Protein AF-A0A527ZFD7-F1 (afdb_monomer)

pLDDT: mean 88.33, std 13.17, range [47.62, 98.56]

Structure (mmCIF, N/CA/C/O backbone):
data_AF-A0A527ZFD7-F1
#
_entry.id   AF-A0A527ZFD7-F1
#
loop_
_atom_site.group_PDB
_atom_site.id
_atom_site.type_symbol
_atom_site.label_atom_id
_atom_site.label_alt_id
_atom_site.label_comp_id
_atom_site.label_asym_id
_atom_site.label_entity_id
_atom_site.label_seq_id
_atom_site.pdbx_PDB_ins_code
_atom_site.Cartn_x
_atom_site.Cartn_y
_atom_site.Cartn_z
_atom_site.occupancy
_atom_site.B_iso_or_equiv
_atom_site.auth_seq_id
_atom_site.auth_comp_id
_atom_site.auth_asym_id
_atom_site.auth_atom_id
_atom_site.pdbx_PDB_model_num
ATOM 1 N N . TRP A 1 1 ? -7.801 6.213 12.609 1.00 66.44 1 TRP A N 1
ATOM 2 C CA . TRP A 1 1 ? -6.655 6.688 11.814 1.00 66.44 1 TRP A CA 1
ATOM 3 C C . TRP A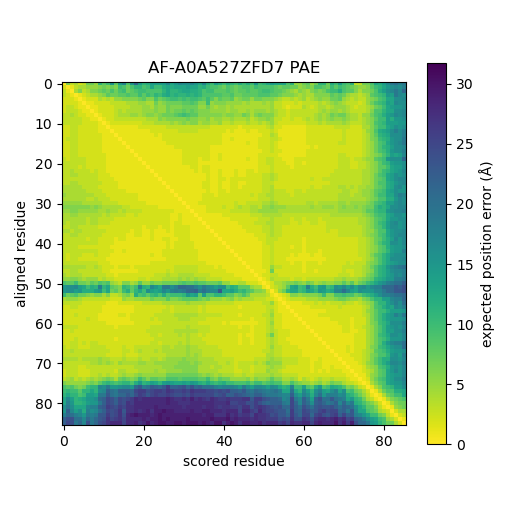 1 1 ? -5.369 6.532 12.605 1.00 66.44 1 TRP A C 1
ATOM 5 O O . TRP A 1 1 ? -5.431 6.500 13.827 1.00 66.44 1 TRP A O 1
ATOM 15 N N . THR A 1 2 ? -4.233 6.366 11.920 1.00 70.31 2 THR A N 1
ATOM 16 C CA . THR A 1 2 ? -2.937 6.021 12.532 1.00 70.31 2 THR A CA 1
ATOM 17 C C . THR A 1 2 ? -2.592 6.932 13.712 1.00 70.31 2 THR A C 1
ATOM 19 O O . THR A 1 2 ? -2.698 8.150 13.601 1.00 70.31 2 THR A O 1
ATOM 22 N N . LEU A 1 3 ? -2.179 6.319 14.825 1.00 75.25 3 LEU A N 1
ATOM 23 C CA . LEU A 1 3 ? -2.062 6.935 16.151 1.00 75.25 3 LEU A CA 1
ATOM 24 C C . LEU A 1 3 ? -3.409 7.423 16.714 1.00 75.25 3 LEU A C 1
ATOM 26 O O . LEU A 1 3 ? -4.135 6.609 17.273 1.00 75.25 3 LEU A O 1
ATOM 30 N N . GLU A 1 4 ? -3.748 8.708 16.593 1.00 81.31 4 GLU A N 1
ATOM 31 C CA . GLU A 1 4 ? -4.757 9.383 17.439 1.00 81.31 4 GLU A CA 1
ATOM 32 C C . GLU A 1 4 ? -6.238 9.045 17.163 1.00 81.31 4 GLU A C 1
ATOM 34 O O . GLU A 1 4 ? -7.127 9.705 17.691 1.00 81.31 4 GLU A O 1
ATOM 39 N N . GLY A 1 5 ? -6.549 8.010 16.381 1.00 84.81 5 GLY A N 1
ATOM 40 C CA . GLY A 1 5 ? -7.876 7.388 16.451 1.00 84.81 5 GLY A CA 1
ATOM 41 C C . GLY A 1 5 ? -8.878 7.828 15.408 1.00 84.81 5 GLY A C 1
ATOM 42 O O . GLY A 1 5 ? -9.345 6.991 14.634 1.00 84.81 5 GLY A O 1
ATOM 43 N N . ASP A 1 6 ? -9.173 9.121 15.339 1.00 88.44 6 ASP A N 1
ATOM 44 C CA . ASP A 1 6 ? -10.307 9.715 14.512 1.00 88.44 6 ASP A CA 1
ATOM 45 C C . ASP A 1 6 ? -10.073 10.911 11.758 1.00 88.44 6 ASP A C 1
ATOM 47 O O . ASP A 1 6 ? -9.121 11.571 11.254 1.00 88.44 6 ASP A O 1
ATOM 51 N N . ARG A 1 7 ? -10.928 10.799 10.669 1.00 86.06 7 ARG A N 1
ATOM 52 C CA . ARG A 1 7 ? -10.533 10.284 9.328 1.00 86.06 7 ARG A CA 1
ATOM 53 C C . ARG A 1 7 ? -9.646 11.245 8.541 1.00 86.06 7 ARG A C 1
ATOM 55 O O . ARG A 1 7 ? -8.816 10.852 7.727 1.00 86.06 7 ARG A O 1
ATOM 62 N N . ASP A 1 8 ? -9.917 12.517 8.753 1.00 87.62 8 ASP A N 1
ATOM 63 C CA . ASP A 1 8 ? -9.688 13.623 7.851 1.00 87.62 8 ASP A CA 1
ATOM 64 C C . ASP A 1 8 ? -8.259 14.188 7.890 1.00 87.62 8 ASP A C 1
ATOM 66 O O . ASP A 1 8 ? -7.944 15.063 7.086 1.00 87.62 8 ASP A O 1
ATOM 70 N N . ALA A 1 9 ? -7.381 13.639 8.741 1.00 85.00 9 ALA A N 1
ATOM 71 C CA . ALA A 1 9 ? -5.9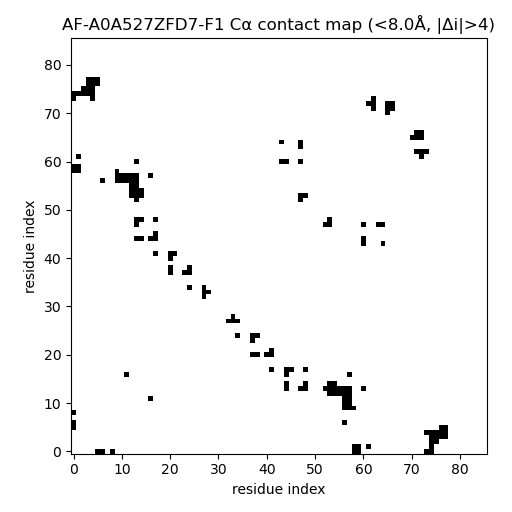59 13.997 8.823 1.00 85.00 9 ALA A CA 1
ATOM 72 C C . ALA A 1 9 ? -5.167 13.752 7.518 1.00 85.00 9 ALA A C 1
ATOM 74 O O . ALA A 1 9 ? -4.131 14.375 7.299 1.00 85.00 9 ALA A O 1
ATOM 75 N N . HIS A 1 10 ? -5.639 12.864 6.633 1.00 88.75 10 HIS A N 1
ATOM 76 C CA . HIS A 1 10 ? -5.065 12.680 5.296 1.00 88.75 10 HIS A CA 1
ATOM 77 C C . HIS A 1 10 ? -6.139 12.204 4.305 1.00 88.75 10 HIS A C 1
ATOM 79 O O . HIS A 1 10 ? -6.340 11.004 4.122 1.00 88.75 10 HIS A O 1
ATOM 85 N N . LYS A 1 11 ? -6.854 13.141 3.666 1.00 92.38 11 LYS A N 1
ATOM 86 C CA . LYS A 1 11 ? -8.005 12.862 2.777 1.00 92.38 11 LYS A CA 1
ATOM 87 C C . LYS A 1 11 ? -7.609 12.367 1.376 1.00 92.38 11 LYS A C 1
ATOM 89 O O . LYS A 1 11 ? -8.001 12.953 0.370 1.00 92.38 11 LYS A O 1
ATOM 94 N N . PHE A 1 12 ? -6.844 11.283 1.301 1.00 95.12 12 PHE A N 1
ATOM 95 C CA . PHE A 1 12 ? -6.468 10.628 0.046 1.00 95.12 12 PHE A CA 1
ATOM 96 C C . PHE A 1 12 ? -6.892 9.159 0.092 1.00 95.12 12 PHE A C 1
ATOM 98 O O . PHE A 1 12 ? -6.588 8.469 1.063 1.00 95.12 12 PHE A O 1
ATOM 105 N N . THR A 1 13 ? -7.653 8.695 -0.902 1.00 96.12 13 THR A N 1
ATOM 106 C CA . THR A 1 13 ? -8.312 7.378 -0.870 1.00 96.12 13 THR A CA 1
ATOM 107 C C . THR A 1 13 ? -7.375 6.233 -1.248 1.00 96.12 13 THR A C 1
ATOM 109 O O . THR A 1 13 ? -6.418 6.407 -2.006 1.00 96.12 13 THR A O 1
ATOM 112 N N . ILE A 1 14 ? -7.692 5.032 -0.763 1.00 96.44 14 ILE A N 1
ATOM 113 C CA . ILE A 1 14 ? -7.021 3.778 -1.129 1.00 96.44 14 ILE A CA 1
ATOM 114 C C . ILE A 1 14 ? -7.120 3.528 -2.642 1.00 96.44 14 ILE A C 1
ATOM 116 O O . ILE A 1 14 ? -6.129 3.119 -3.245 1.00 96.44 14 ILE A O 1
ATOM 120 N N . ALA A 1 15 ? -8.250 3.859 -3.281 1.00 96.62 15 ALA A N 1
ATOM 121 C CA . ALA A 1 15 ? -8.390 3.814 -4.739 1.00 96.62 15 ALA A CA 1
ATOM 122 C C . ALA A 1 15 ? -7.391 4.725 -5.478 1.00 96.62 15 ALA A C 1
ATOM 124 O O . ALA A 1 15 ? -6.761 4.286 -6.441 1.00 96.62 15 ALA A O 1
ATOM 125 N N . ASN A 1 16 ? -7.210 5.972 -5.023 1.00 96.81 16 ASN A N 1
ATOM 126 C CA . ASN A 1 16 ? -6.268 6.901 -5.654 1.00 96.81 16 ASN A CA 1
ATOM 127 C C . ASN A 1 16 ? -4.816 6.445 -5.444 1.00 96.81 16 ASN A C 1
ATOM 129 O O . ASN A 1 16 ? -4.044 6.406 -6.399 1.00 96.81 16 ASN A O 1
ATOM 133 N N . ALA A 1 17 ? -4.463 6.014 -4.229 1.00 97.19 17 ALA A N 1
ATOM 134 C CA . ALA A 1 17 ? -3.133 5.482 -3.936 1.00 97.19 17 ALA A CA 1
ATOM 135 C C . ALA A 1 17 ? -2.807 4.224 -4.763 1.00 97.19 17 ALA A C 1
ATOM 137 O O . ALA A 1 17 ? -1.713 4.116 -5.314 1.00 97.19 17 ALA A O 1
ATOM 138 N N . PHE A 1 18 ? -3.761 3.298 -4.910 1.00 97.56 18 PHE A N 1
ATOM 139 C CA . PHE A 1 18 ? -3.591 2.101 -5.737 1.00 97.56 18 PHE A CA 1
ATOM 140 C C . PHE A 1 18 ? -3.379 2.442 -7.222 1.00 97.56 18 PHE A C 1
ATOM 142 O O . PHE A 1 18 ? -2.470 1.899 -7.859 1.00 97.56 18 PHE A O 1
ATOM 149 N N . LYS A 1 19 ? -4.166 3.380 -7.764 1.00 97.44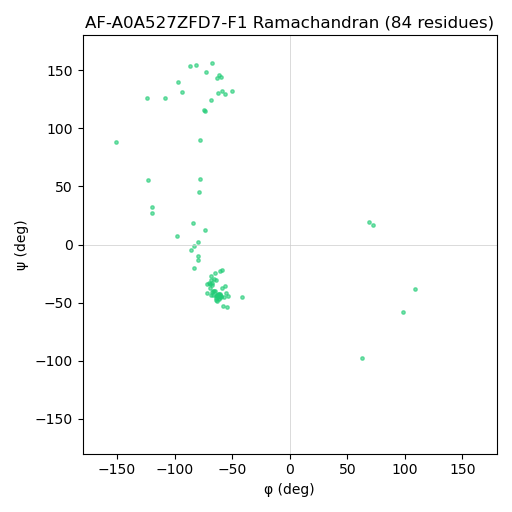 19 LYS A N 1
ATOM 150 C CA . LYS A 1 19 ? -4.010 3.897 -9.131 1.00 97.44 19 LYS A CA 1
ATOM 151 C C . LYS A 1 19 ? -2.617 4.495 -9.349 1.00 97.44 19 LYS A C 1
ATOM 153 O O . LYS A 1 19 ? -1.924 4.099 -10.285 1.00 97.44 19 LYS A O 1
ATOM 158 N N . ASP A 1 20 ? -2.191 5.412 -8.486 1.00 98.12 20 ASP A N 1
ATOM 159 C CA . ASP A 1 20 ? -0.942 6.151 -8.689 1.00 98.12 20 ASP A CA 1
ATOM 160 C C . ASP A 1 20 ? 0.291 5.239 -8.511 1.00 98.12 20 ASP A C 1
ATOM 162 O O . ASP A 1 20 ? 1.264 5.350 -9.260 1.00 98.12 20 ASP A O 1
ATOM 166 N N . LEU A 1 21 ? 0.220 4.241 -7.620 1.00 98.31 21 LEU A N 1
ATOM 167 C CA . LEU A 1 21 ? 1.230 3.179 -7.509 1.00 98.31 21 LEU A CA 1
ATOM 168 C C . LEU A 1 21 ? 1.254 2.234 -8.723 1.00 98.31 21 LEU A C 1
ATOM 170 O O . LEU A 1 21 ? 2.320 1.735 -9.082 1.00 98.31 21 LEU A O 1
ATOM 174 N N . THR A 1 22 ? 0.114 2.014 -9.385 1.00 98.19 22 THR A N 1
ATOM 175 C CA . THR A 1 22 ? 0.046 1.244 -10.641 1.00 98.19 22 THR A CA 1
ATOM 176 C C . THR A 1 22 ? 0.714 2.007 -11.790 1.00 98.19 22 THR A C 1
ATOM 178 O O . THR A 1 22 ? 1.434 1.411 -12.594 1.00 98.19 22 THR A O 1
ATOM 181 N N . TYR A 1 23 ? 0.569 3.337 -11.842 1.00 98.31 23 TYR A N 1
ATOM 182 C CA . TYR A 1 23 ? 1.339 4.170 -12.772 1.00 98.31 23 TYR A CA 1
ATOM 183 C C . TYR A 1 23 ? 2.839 4.182 -12.441 1.00 98.31 23 TYR A C 1
ATOM 185 O O . TYR A 1 23 ? 3.652 4.082 -13.358 1.00 98.31 23 TYR A O 1
ATOM 193 N N . LEU A 1 24 ? 3.224 4.237 -11.161 1.00 98.00 24 LEU A N 1
ATOM 194 C CA . LEU A 1 24 ? 4.630 4.170 -10.740 1.00 98.00 24 LEU A CA 1
ATOM 195 C C . LEU A 1 24 ? 5.291 2.842 -11.144 1.00 98.00 24 LEU A C 1
ATOM 197 O O . LEU A 1 24 ? 6.371 2.859 -11.734 1.00 98.00 24 LEU A O 1
ATOM 201 N N . GLU A 1 25 ? 4.632 1.705 -10.898 1.00 98.19 25 GLU A N 1
ATOM 202 C CA . GLU A 1 25 ? 5.078 0.386 -11.377 1.00 98.19 25 GLU A CA 1
ATOM 203 C C . GLU A 1 25 ? 5.227 0.360 -12.906 1.00 98.19 25 GLU A C 1
ATOM 205 O O . GLU A 1 25 ? 6.252 -0.094 -13.418 1.00 98.19 25 GLU A O 1
ATOM 210 N N . SER A 1 26 ? 4.243 0.903 -13.632 1.00 98.25 26 SER A N 1
ATOM 211 C CA . SER A 1 26 ? 4.260 0.958 -15.101 1.00 98.25 26 SER A CA 1
ATOM 212 C C . SER A 1 26 ? 5.434 1.787 -15.639 1.00 98.25 26 SER A C 1
ATOM 214 O O . SER A 1 26 ? 6.106 1.365 -16.580 1.00 98.25 26 SER A O 1
ATOM 216 N N . MET A 1 27 ? 5.722 2.941 -15.024 1.00 98.56 27 MET A N 1
ATOM 217 C CA . MET A 1 27 ? 6.863 3.790 -15.389 1.00 98.56 27 MET A CA 1
ATOM 218 C C . MET A 1 27 ? 8.204 3.117 -15.075 1.00 98.56 27 MET A C 1
ATOM 220 O O . MET A 1 27 ? 9.105 3.142 -15.911 1.00 98.56 27 MET A O 1
ATOM 224 N N . ALA A 1 28 ? 8.337 2.483 -13.905 1.00 98.19 28 ALA A N 1
ATOM 225 C CA . ALA A 1 28 ? 9.555 1.763 -13.534 1.00 98.19 28 ALA A CA 1
ATOM 226 C C . ALA A 1 28 ? 9.831 0.584 -14.484 1.00 98.19 28 ALA A C 1
ATOM 228 O O . ALA A 1 28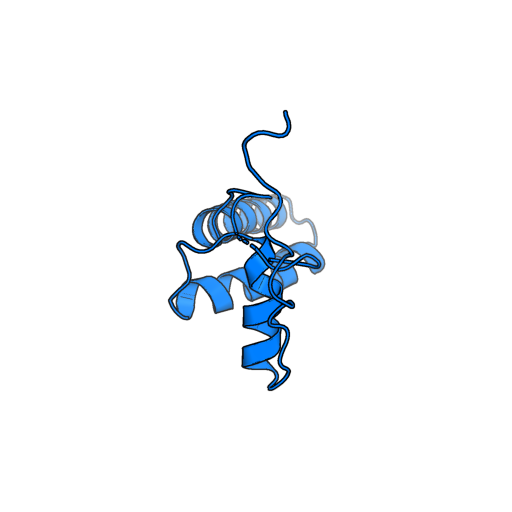 ? 10.957 0.431 -14.958 1.00 98.19 28 ALA A O 1
ATOM 229 N N . GLY A 1 29 ? 8.793 -0.187 -14.833 1.00 98.06 29 GLY A N 1
ATOM 230 C CA . GLY A 1 29 ? 8.877 -1.265 -15.819 1.00 98.06 29 GLY A CA 1
ATOM 231 C C . GLY A 1 29 ? 9.283 -0.770 -17.210 1.00 98.06 29 GLY A C 1
ATOM 232 O O . GLY A 1 29 ? 10.195 -1.333 -17.811 1.00 98.06 29 GLY A O 1
ATOM 233 N N . ALA A 1 30 ? 8.678 0.321 -17.694 1.00 98.44 30 ALA A N 1
ATOM 234 C CA . ALA A 1 30 ? 9.029 0.929 -18.982 1.00 98.44 30 ALA A CA 1
ATOM 235 C C . ALA A 1 30 ? 10.472 1.474 -19.027 1.00 98.44 30 ALA A C 1
ATOM 237 O O . ALA A 1 30 ? 11.103 1.452 -20.081 1.00 98.44 30 ALA A O 1
ATOM 238 N N . ALA A 1 31 ? 11.006 1.930 -17.889 1.00 98.31 31 ALA A N 1
ATOM 239 C CA . ALA A 1 31 ? 12.389 2.388 -17.754 1.00 98.31 31 ALA A CA 1
ATOM 240 C C . ALA A 1 31 ? 13.404 1.258 -17.470 1.00 98.31 31 ALA A C 1
ATOM 242 O O . ALA A 1 31 ? 14.603 1.525 -17.397 1.00 98.31 31 ALA A O 1
ATOM 243 N N . GLY A 1 32 ? 12.955 0.011 -17.270 1.00 97.94 32 GLY A N 1
ATOM 244 C CA . GLY A 1 32 ? 13.814 -1.112 -16.871 1.00 97.94 32 GLY A CA 1
ATOM 245 C C . GLY A 1 32 ? 14.374 -1.012 -15.443 1.00 97.94 32 GLY A C 1
ATOM 246 O O . GLY A 1 32 ? 15.366 -1.666 -15.1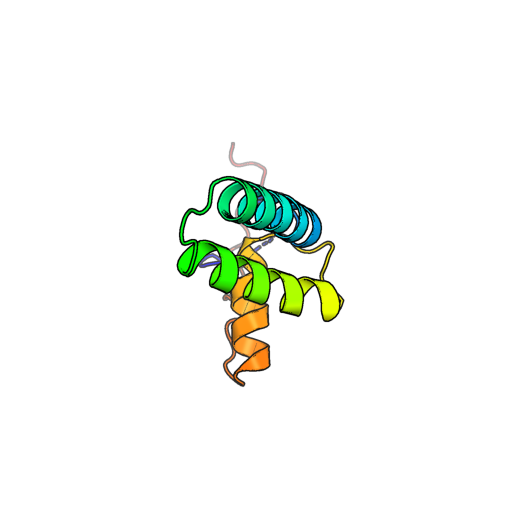24 1.00 97.94 32 GLY A O 1
ATOM 247 N N . ILE A 1 33 ? 13.767 -0.191 -14.579 1.00 98.19 33 ILE A N 1
ATOM 248 C CA . ILE A 1 33 ? 14.241 0.093 -13.217 1.00 98.19 33 ILE A CA 1
ATOM 249 C C . ILE A 1 33 ? 13.565 -0.847 -12.209 1.00 98.19 33 ILE A C 1
ATOM 251 O O . ILE A 1 33 ? 12.343 -0.995 -12.181 1.00 98.19 33 ILE A O 1
ATOM 255 N N . ALA A 1 34 ? 14.361 -1.462 -11.331 1.00 97.81 34 ALA A N 1
ATOM 256 C CA . ALA A 1 34 ? 13.857 -2.345 -10.283 1.00 97.81 34 ALA A CA 1
ATOM 257 C C . ALA A 1 3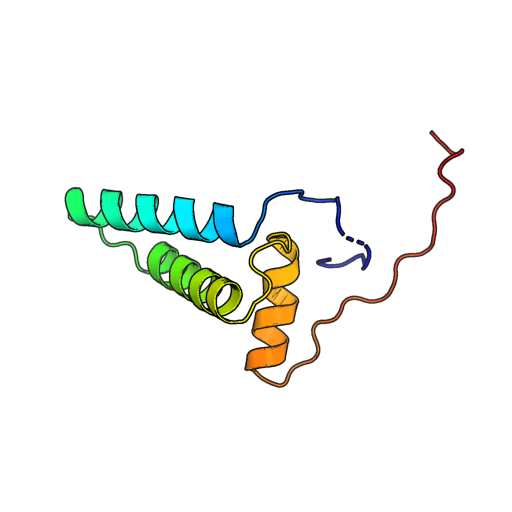4 ? 13.062 -1.572 -9.210 1.00 97.81 34 ALA A C 1
ATOM 259 O O . ALA A 1 34 ? 13.591 -0.671 -8.563 1.00 97.81 34 ALA A O 1
ATOM 260 N N . ASN A 1 35 ? 11.808 -1.976 -8.972 1.00 97.44 35 ASN A N 1
ATOM 261 C CA . ASN A 1 35 ? 10.885 -1.323 -8.033 1.00 97.44 35 ASN A CA 1
ATOM 262 C C . ASN A 1 35 ? 10.346 -2.273 -6.932 1.00 97.44 35 ASN A C 1
ATOM 264 O O . ASN A 1 35 ? 9.131 -2.428 -6.792 1.00 97.44 35 ASN A O 1
ATOM 268 N N . PRO A 1 36 ? 11.201 -2.949 -6.137 1.00 97.25 36 PRO A N 1
ATOM 269 C CA . PRO A 1 36 ? 10.736 -3.949 -5.172 1.00 97.25 36 PRO A CA 1
ATOM 270 C C . PRO A 1 36 ? 9.808 -3.354 -4.101 1.00 97.25 36 PRO A C 1
ATOM 272 O O . PRO A 1 36 ? 8.753 -3.920 -3.817 1.00 97.25 36 PRO A O 1
ATOM 275 N N . LEU A 1 37 ? 10.156 -2.187 -3.544 1.00 98.19 37 LEU A N 1
ATOM 276 C CA . LEU A 1 37 ? 9.361 -1.540 -2.497 1.00 98.19 37 LEU A CA 1
ATOM 277 C C . LEU A 1 37 ? 8.051 -0.954 -3.044 1.00 98.19 37 LEU A C 1
ATOM 279 O O . LEU A 1 37 ? 7.005 -1.121 -2.417 1.00 98.19 37 LEU A O 1
ATOM 283 N N . GLY A 1 38 ? 8.076 -0.312 -4.217 1.00 97.38 38 GLY A N 1
ATOM 284 C CA . GLY A 1 38 ? 6.867 0.230 -4.839 1.00 97.38 38 GLY A CA 1
ATOM 285 C C . GLY A 1 38 ? 5.881 -0.868 -5.239 1.00 97.38 38 GLY A C 1
ATOM 286 O O . GLY A 1 38 ? 4.693 -0.733 -4.959 1.00 97.38 38 GLY A O 1
ATOM 287 N N . ASN A 1 39 ? 6.360 -1.996 -5.775 1.00 97.69 39 ASN A N 1
ATO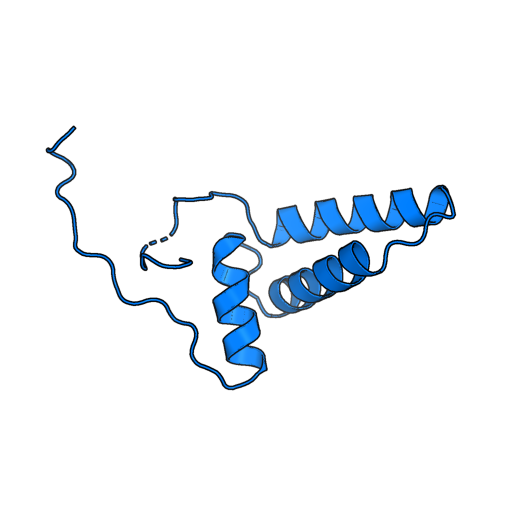M 288 C CA . ASN A 1 39 ? 5.506 -3.139 -6.113 1.00 97.69 39 ASN A CA 1
ATOM 289 C C . ASN A 1 39 ? 4.919 -3.806 -4.852 1.00 97.69 39 ASN A C 1
ATOM 291 O O . ASN A 1 39 ? 3.727 -4.117 -4.822 1.00 97.69 39 ASN A O 1
ATOM 295 N N . ALA A 1 40 ? 5.707 -3.965 -3.779 1.00 97.94 40 ALA A N 1
ATOM 296 C CA . ALA A 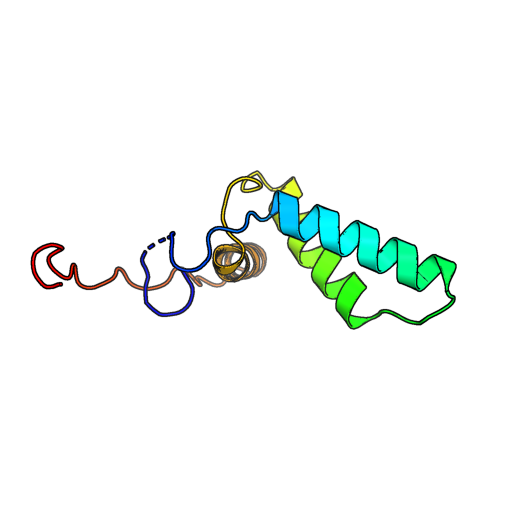1 40 ? 5.200 -4.445 -2.487 1.00 97.94 40 ALA A CA 1
ATOM 297 C C . ALA A 1 40 ? 4.121 -3.507 -1.909 1.00 97.94 40 ALA A C 1
ATOM 299 O O . ALA A 1 40 ? 3.067 -3.962 -1.463 1.00 97.94 40 ALA A O 1
ATOM 300 N N . THR A 1 41 ? 4.348 -2.192 -1.995 1.00 97.62 41 THR A N 1
ATOM 301 C CA . THR A 1 41 ? 3.398 -1.160 -1.551 1.00 97.62 41 THR A CA 1
ATOM 302 C C . THR A 1 41 ? 2.112 -1.208 -2.380 1.00 97.62 41 THR A C 1
ATOM 304 O O . THR A 1 41 ? 1.020 -1.284 -1.817 1.00 97.62 41 THR A O 1
ATOM 307 N N . LYS A 1 42 ? 2.223 -1.262 -3.715 1.00 97.75 42 LYS A N 1
ATOM 308 C CA . LYS A 1 42 ? 1.091 -1.413 -4.643 1.00 97.75 42 LYS A CA 1
ATOM 309 C C . LYS A 1 42 ? 0.239 -2.632 -4.293 1.00 97.75 42 LYS A C 1
ATOM 311 O O . LYS A 1 42 ? -0.981 -2.523 -4.262 1.00 97.75 42 LYS A O 1
ATOM 316 N N . ASN A 1 43 ? 0.863 -3.771 -3.989 1.00 96.38 43 ASN A N 1
ATOM 317 C CA . ASN A 1 43 ? 0.150 -5.003 -3.647 1.00 96.38 43 ASN A CA 1
ATOM 318 C C . ASN A 1 43 ? -0.608 -4.899 -2.309 1.00 96.38 43 ASN A C 1
ATOM 320 O O . ASN A 1 43 ? -1.717 -5.422 -2.206 1.00 96.38 43 ASN A O 1
ATOM 324 N N . ALA A 1 44 ? -0.078 -4.171 -1.318 1.00 96.00 44 ALA A N 1
ATOM 325 C CA . ALA A 1 44 ? -0.805 -3.889 -0.077 1.00 96.00 44 ALA A CA 1
ATOM 326 C C . ALA A 1 44 ? -2.061 -3.028 -0.329 1.00 96.00 44 ALA A C 1
ATOM 328 O O . ALA A 1 44 ? -3.144 -3.350 0.164 1.00 96.00 44 ALA A O 1
ATOM 329 N N . PHE A 1 45 ? -1.948 -1.984 -1.159 1.00 96.50 45 PHE A N 1
ATOM 330 C CA . PHE A 1 45 ? -3.107 -1.187 -1.579 1.00 96.50 45 PHE A CA 1
ATOM 331 C C . PHE A 1 45 ? -4.080 -1.969 -2.475 1.00 96.50 45 PHE A C 1
ATOM 333 O O . PHE A 1 45 ? -5.284 -1.770 -2.355 1.00 96.50 45 PHE A O 1
ATOM 340 N N . ALA A 1 46 ? -3.599 -2.891 -3.315 1.00 96.25 46 ALA A N 1
ATOM 341 C CA . ALA A 1 46 ? -4.439 -3.751 -4.150 1.00 96.25 46 ALA A CA 1
ATOM 342 C C . ALA A 1 46 ? -5.327 -4.683 -3.308 1.00 96.25 46 ALA A C 1
ATOM 344 O O . ALA A 1 46 ? -6.520 -4.808 -3.584 1.00 96.25 46 ALA A O 1
ATOM 345 N N . GLY A 1 47 ? -4.771 -5.289 -2.250 1.00 93.88 47 GLY A N 1
ATOM 346 C CA . GLY A 1 47 ? -5.538 -6.097 -1.294 1.00 93.88 47 GLY A CA 1
ATOM 347 C C . GLY A 1 47 ? -6.618 -5.283 -0.577 1.00 93.88 47 GLY A C 1
ATOM 348 O O . GLY A 1 47 ? -7.772 -5.708 -0.506 1.00 93.88 47 GLY A O 1
ATOM 349 N N . ALA A 1 48 ? -6.275 -4.069 -0.134 1.00 92.81 48 ALA A N 1
ATOM 350 C CA . ALA A 1 48 ? -7.229 -3.159 0.495 1.00 92.81 48 ALA A CA 1
ATOM 351 C C . ALA A 1 48 ? -8.323 -2.675 -0.472 1.00 92.81 48 ALA A C 1
ATOM 353 O O . ALA A 1 48 ? -9.490 -2.625 -0.096 1.00 92.81 48 ALA A O 1
ATOM 354 N N . PHE A 1 49 ? -7.971 -2.374 -1.724 1.00 93.06 49 PHE A N 1
ATOM 355 C CA . PHE A 1 49 ? -8.908 -1.977 -2.775 1.00 93.06 49 PHE A CA 1
ATOM 356 C C . PHE A 1 49 ? -9.896 -3.105 -3.118 1.00 93.06 49 PHE A C 1
ATOM 358 O O . PHE A 1 49 ? -11.105 -2.877 -3.160 1.00 93.06 49 PHE A O 1
ATOM 365 N N . ALA A 1 50 ? -9.402 -4.335 -3.293 1.00 89.94 50 ALA A N 1
ATOM 366 C CA . ALA A 1 50 ? -10.228 -5.500 -3.618 1.00 89.94 50 ALA A CA 1
ATOM 367 C C . ALA A 1 50 ? -11.158 -5.939 -2.468 1.00 89.94 50 ALA A C 1
ATOM 369 O O . ALA A 1 50 ? -12.220 -6.505 -2.718 1.00 89.94 50 ALA A O 1
ATOM 370 N N . ALA A 1 51 ? -10.789 -5.670 -1.212 1.00 81.06 51 ALA A N 1
ATOM 371 C CA . ALA A 1 51 ? -11.558 -6.074 -0.032 1.00 81.06 51 ALA A CA 1
ATOM 372 C C . ALA A 1 51 ? -12.777 -5.179 0.291 1.00 81.06 51 ALA A C 1
ATOM 374 O O . ALA A 1 51 ? -13.426 -5.392 1.318 1.00 81.06 51 ALA A O 1
ATOM 375 N N . GLY A 1 52 ? -13.069 -4.159 -0.529 1.00 69.38 52 GLY A N 1
ATOM 376 C CA . GLY A 1 52 ? -14.205 -3.242 -0.354 1.00 69.38 52 GLY A CA 1
ATOM 377 C C . GLY A 1 52 ? -13.902 -1.794 0.087 1.00 69.38 52 GLY A C 1
ATOM 378 O O . GLY A 1 52 ? -14.566 -0.906 -0.443 1.00 69.38 52 GLY A O 1
ATOM 379 N N . PRO A 1 53 ? -12.941 -1.483 0.989 1.00 68.31 53 PRO A N 1
ATOM 380 C CA . PRO A 1 53 ? -12.722 -0.121 1.505 1.00 68.31 53 PRO A CA 1
ATOM 381 C C . PRO A 1 53 ? -11.938 0.798 0.544 1.00 68.31 53 PRO A C 1
ATOM 383 O O . PRO A 1 53 ? -11.017 1.507 0.948 1.00 68.31 53 PRO A O 1
ATOM 386 N N . ALA A 1 54 ? -12.282 0.797 -0.745 1.00 77.06 54 ALA A N 1
ATOM 387 C CA . ALA A 1 54 ? -11.619 1.610 -1.769 1.00 77.06 54 ALA A CA 1
ATOM 388 C C . ALA A 1 54 ? -11.800 3.132 -1.555 1.00 77.06 54 ALA A C 1
ATOM 390 O O . ALA A 1 54 ? -10.964 3.929 -1.992 1.00 77.06 54 ALA A O 1
ATOM 391 N N . ASP A 1 55 ? -12.874 3.522 -0.864 1.00 87.56 55 ASP A N 1
ATOM 392 C CA . ASP A 1 55 ? -13.237 4.886 -0.466 1.00 87.56 55 ASP A CA 1
ATOM 393 C C . ASP A 1 55 ? -12.539 5.363 0.823 1.00 87.56 55 ASP A C 1
ATOM 395 O O . ASP A 1 55 ? -12.428 6.570 1.056 1.00 87.56 55 ASP A O 1
ATOM 399 N N . GLN A 1 56 ? -12.047 4.437 1.653 1.00 92.19 56 GLN A N 1
ATOM 400 C CA . GLN A 1 56 ? -11.313 4.767 2.873 1.00 92.19 56 GLN A CA 1
ATOM 401 C C . GLN A 1 56 ? -9.966 5.417 2.552 1.00 92.19 56 GLN A C 1
ATOM 403 O O . GLN A 1 56 ? -9.395 5.245 1.473 1.00 92.19 56 GLN A O 1
ATOM 408 N N . TYR A 1 57 ? -9.444 6.185 3.506 1.00 94.00 57 TYR A N 1
ATOM 409 C CA . TYR A 1 57 ? -8.212 6.940 3.314 1.00 94.00 57 TYR A CA 1
ATOM 410 C C . TYR A 1 57 ? -6.950 6.131 3.635 1.00 94.00 57 TYR A C 1
ATOM 412 O O . TYR A 1 57 ? -6.972 5.246 4.489 1.00 94.00 57 TYR A O 1
ATOM 420 N N . VAL A 1 58 ? -5.828 6.495 3.004 1.00 94.62 58 VAL A N 1
ATOM 421 C CA . VAL A 1 58 ? -4.508 5.842 3.133 1.00 94.62 58 VAL A CA 1
ATOM 422 C C . VAL A 1 58 ? -4.117 5.440 4.570 1.00 94.62 58 VAL A C 1
ATOM 424 O O . VAL A 1 58 ? -3.698 4.294 4.740 1.00 94.62 58 VAL A O 1
ATOM 427 N N . PRO A 1 59 ? -4.287 6.270 5.626 1.00 93.44 59 PRO A N 1
ATOM 428 C CA . PRO A 1 59 ? -3.943 5.871 6.998 1.00 93.44 59 PRO A CA 1
ATOM 429 C C . PRO A 1 59 ? -4.683 4.624 7.514 1.00 93.44 59 PRO A C 1
ATOM 431 O O . PRO A 1 59 ? -4.222 3.974 8.448 1.00 93.44 59 PRO A O 1
ATOM 434 N N . MET A 1 60 ? -5.831 4.272 6.929 1.00 93.06 60 MET A N 1
ATOM 435 C CA . MET A 1 60 ? -6.632 3.108 7.328 1.00 93.06 60 MET A CA 1
ATOM 436 C C . MET A 1 60 ? -6.086 1.783 6.761 1.00 93.06 60 MET A C 1
ATOM 438 O O . MET A 1 60 ? -6.479 0.713 7.229 1.00 93.06 60 MET A O 1
ATOM 442 N N . LEU A 1 61 ? -5.115 1.831 5.833 1.00 94.19 61 LEU A N 1
ATOM 443 C CA . LEU A 1 61 ? -4.423 0.643 5.318 1.00 94.19 61 LEU A CA 1
ATOM 444 C C . LEU A 1 61 ? -3.770 -0.182 6.442 1.00 94.19 61 LEU A C 1
ATOM 446 O O . LEU A 1 61 ? -3.793 -1.408 6.382 1.00 94.19 61 LEU A O 1
ATOM 450 N N . ALA A 1 62 ? -3.243 0.462 7.490 1.00 92.75 62 ALA A N 1
ATOM 451 C CA . ALA A 1 62 ? -2.642 -0.239 8.628 1.00 92.75 62 ALA A CA 1
ATOM 452 C C . ALA A 1 62 ? -3.650 -1.172 9.330 1.00 92.75 62 ALA A C 1
ATOM 454 O O . ALA A 1 62 ? -3.342 -2.333 9.590 1.00 92.75 62 ALA A O 1
ATOM 455 N N . THR A 1 63 ? -4.880 -0.703 9.558 1.00 92.50 63 THR A N 1
ATOM 456 C CA . THR A 1 63 ? -5.959 -1.503 10.159 1.00 92.50 63 THR A CA 1
ATOM 457 C C . THR A 1 63 ? -6.438 -2.615 9.214 1.00 92.50 63 THR A C 1
ATOM 459 O O . THR A 1 63 ? -6.744 -3.714 9.676 1.00 92.50 63 THR A O 1
ATOM 462 N N . HIS A 1 64 ? -6.431 -2.392 7.891 1.00 92.38 64 HIS A N 1
ATOM 463 C CA . HIS A 1 64 ? -6.677 -3.460 6.911 1.00 92.38 64 HIS A CA 1
ATOM 464 C C . HIS A 1 64 ? -5.597 -4.557 6.974 1.00 92.38 64 HIS A C 1
ATOM 466 O O . HIS A 1 64 ? -5.934 -5.736 7.081 1.00 92.38 64 HIS A O 1
ATOM 472 N N . ILE A 1 65 ? -4.311 -4.183 6.967 1.00 93.75 65 ILE A N 1
ATOM 473 C CA . ILE A 1 65 ? -3.186 -5.129 7.066 1.00 93.75 65 ILE A CA 1
ATOM 474 C C . ILE A 1 65 ? -3.253 -5.910 8.385 1.00 93.75 65 ILE A C 1
ATOM 476 O O . ILE A 1 65 ? -3.099 -7.131 8.369 1.00 93.75 65 ILE A O 1
ATOM 480 N N . GLY A 1 66 ? -3.546 -5.240 9.505 1.00 94.38 66 GLY A N 1
ATOM 481 C CA . GLY A 1 66 ? -3.770 -5.892 10.799 1.00 94.38 66 GLY A CA 1
ATOM 482 C C . GLY A 1 66 ? -4.854 -6.967 10.715 1.00 94.38 66 GLY A C 1
ATOM 483 O O . GLY A 1 66 ? -4.583 -8.136 10.994 1.00 94.38 66 GLY A O 1
ATOM 484 N N . LYS A 1 67 ? -6.043 -6.607 10.210 1.00 92.19 67 LYS A N 1
ATOM 485 C CA . LYS A 1 67 ? -7.172 -7.536 10.030 1.00 92.19 67 LYS A CA 1
ATOM 486 C C . LYS A 1 67 ? -6.807 -8.766 9.187 1.00 92.19 67 LYS A C 1
ATOM 488 O O . LYS A 1 67 ? -7.208 -9.870 9.543 1.00 92.19 67 LYS A O 1
ATOM 493 N N . VAL A 1 68 ? -6.050 -8.596 8.100 1.00 93.44 68 VAL A N 1
ATOM 494 C CA . VAL A 1 68 ? -5.598 -9.711 7.239 1.00 93.44 68 VAL A CA 1
ATOM 495 C C . VAL A 1 68 ? -4.623 -10.648 7.968 1.00 93.44 68 VAL A C 1
ATOM 497 O O . VAL A 1 68 ? -4.615 -11.845 7.695 1.00 93.44 68 VAL A O 1
ATOM 500 N N . ASN A 1 69 ? -3.848 -10.134 8.926 1.00 95.25 69 ASN A N 1
ATOM 501 C CA . ASN A 1 69 ? -2.882 -10.900 9.722 1.00 95.25 69 ASN A CA 1
ATOM 502 C C . ASN A 1 69 ? -3.424 -11.338 11.103 1.00 95.25 69 ASN A C 1
ATOM 504 O O . ASN A 1 69 ? -2.666 -11.859 11.917 1.00 95.25 69 ASN A O 1
ATOM 508 N N . GLY A 1 70 ? -4.714 -11.127 11.392 1.00 96.38 70 GLY A N 1
ATOM 509 C CA . GLY A 1 70 ? -5.326 -11.477 12.682 1.00 96.38 70 GLY A CA 1
ATOM 510 C C . GLY A 1 70 ? -4.921 -10.582 13.864 1.00 96.38 70 GLY A C 1
ATOM 511 O O . GLY A 1 70 ? -5.127 -10.968 15.011 1.00 96.38 70 GLY A O 1
ATOM 512 N N . VAL A 1 71 ? -4.357 -9.398 13.604 1.00 96.50 71 VAL A N 1
ATOM 513 C CA . VAL A 1 71 ? -3.911 -8.433 14.623 1.00 96.50 71 VAL A CA 1
ATOM 514 C C . VAL A 1 71 ? -4.852 -7.232 14.639 1.00 96.50 71 VAL A C 1
ATOM 516 O O . VAL A 1 71 ? -5.048 -6.586 13.608 1.00 96.50 71 VAL A O 1
ATOM 519 N N . ASP A 1 72 ? -5.408 -6.885 15.800 1.00 92.56 72 ASP A N 1
ATOM 520 C CA . ASP A 1 72 ? -6.177 -5.646 15.911 1.00 92.56 72 ASP A CA 1
ATOM 521 C C . ASP A 1 72 ? -5.238 -4.430 15.905 1.00 92.56 72 ASP A C 1
ATOM 523 O O . ASP A 1 72 ? -4.424 -4.236 16.807 1.00 92.56 72 ASP A O 1
ATOM 527 N N . LEU A 1 73 ? -5.356 -3.621 14.852 1.00 91.88 73 LEU A N 1
ATOM 528 C CA . LEU A 1 73 ? -4.693 -2.326 14.688 1.00 91.88 73 LEU A CA 1
ATOM 529 C C . LEU A 1 73 ? -5.743 -1.211 14.547 1.00 91.88 73 LEU A C 1
ATOM 531 O O . LEU A 1 73 ? -5.551 -0.241 13.804 1.00 91.88 73 LEU A O 1
ATOM 535 N N . THR A 1 74 ? -6.889 -1.370 15.214 1.00 90.31 74 THR A N 1
ATOM 536 C CA . THR A 1 74 ? -7.888 -0.315 15.390 1.00 90.31 74 THR A CA 1
ATOM 537 C C . THR A 1 74 ? -7.358 0.687 16.421 1.00 90.31 74 THR A C 1
ATOM 539 O O . THR A 1 74 ? -7.135 0.324 17.574 1.00 90.31 74 THR A O 1
ATOM 542 N N . PRO A 1 75 ? -7.110 1.948 16.036 1.00 86.75 75 PRO A N 1
ATOM 543 C CA . PRO A 1 75 ? -6.541 2.934 16.944 1.00 86.75 75 PRO A CA 1
ATOM 544 C C . PRO A 1 75 ? -7.577 3.383 17.992 1.00 86.75 75 PRO A C 1
ATOM 546 O O . PRO A 1 75 ? -8.775 3.417 17.690 1.00 86.75 75 PRO A O 1
ATOM 549 N N . PRO A 1 76 ? -7.144 3.739 19.217 1.00 78.06 76 PRO A N 1
ATOM 550 C CA . PRO A 1 76 ? -8.043 4.161 20.287 1.00 78.06 76 PRO A CA 1
ATOM 551 C C . PRO A 1 76 ? -8.773 5.449 19.901 1.00 78.06 76 PRO A C 1
ATOM 553 O O . PRO A 1 76 ? -8.194 6.329 19.276 1.00 78.06 76 PRO A O 1
ATOM 556 N N . LYS A 1 77 ? -10.042 5.572 20.294 1.00 66.75 77 LYS A N 1
ATOM 557 C CA . LYS A 1 77 ? -10.894 6.727 19.975 1.00 66.75 77 LYS A CA 1
ATOM 558 C C . LYS A 1 77 ? -10.298 8.041 20.501 1.00 66.75 77 LYS A C 1
ATOM 560 O O . LYS A 1 77 ? -9.948 8.114 21.679 1.00 66.75 77 LYS A O 1
ATOM 565 N N . ALA A 1 78 ? -10.250 9.082 19.665 1.00 62.31 78 ALA A N 1
ATOM 566 C CA . ALA A 1 78 ? -9.692 10.376 20.063 1.00 62.31 78 ALA A CA 1
ATOM 567 C C . ALA A 1 78 ? -10.466 11.008 21.238 1.00 62.31 78 ALA A C 1
ATOM 569 O O . ALA A 1 78 ? -11.704 10.939 21.277 1.00 62.31 78 ALA A O 1
ATOM 570 N N . PRO A 1 79 ? -9.781 11.730 22.146 1.00 57.56 79 PRO A N 1
ATOM 571 C CA . PRO A 1 79 ? -10.421 12.749 22.965 1.00 57.56 79 PRO A CA 1
ATOM 572 C C . PRO A 1 79 ? -11.107 13.779 22.058 1.00 57.56 79 PRO A C 1
ATOM 574 O O . PRO A 1 79 ? -10.502 14.310 21.127 1.00 57.56 79 PRO A O 1
ATOM 577 N N . ARG A 1 80 ? -12.385 14.072 22.314 1.00 56.25 80 ARG A N 1
ATOM 578 C CA . ARG A 1 80 ? -13.152 15.018 21.495 1.00 56.25 80 ARG A CA 1
ATOM 579 C C . ARG A 1 80 ? -12.783 16.455 21.872 1.00 56.25 80 ARG A C 1
ATOM 581 O O . ARG A 1 80 ? -13.410 17.031 22.758 1.00 56.25 80 ARG A O 1
ATOM 588 N N . VAL A 1 81 ? -11.779 17.019 21.205 1.00 62.03 81 VAL A N 1
ATOM 589 C CA . VAL A 1 81 ? -11.447 18.448 21.317 1.00 62.03 81 VAL A CA 1
ATOM 590 C C . VAL A 1 81 ? -12.643 19.280 20.810 1.00 62.03 81 VAL A C 1
ATOM 592 O O . VAL A 1 81 ? -13.166 18.964 19.736 1.00 62.03 81 VAL A O 1
ATOM 595 N N . PRO A 1 82 ? -13.119 20.296 21.557 1.00 59.72 82 PRO A N 1
ATOM 596 C CA . PRO A 1 82 ? -14.161 21.210 21.086 1.00 59.72 82 PRO A CA 1
ATOM 597 C C . PRO A 1 82 ? -13.726 21.959 19.815 1.00 59.72 82 PRO A C 1
ATOM 599 O O . PRO A 1 82 ? -12.552 22.289 19.653 1.00 59.72 82 PRO A O 1
ATOM 602 N N . GLN A 1 83 ? -14.662 22.214 18.898 1.00 58.34 83 GLN A N 1
ATOM 603 C CA . GLN A 1 83 ? -14.375 22.912 17.628 1.00 58.34 83 GLN A CA 1
ATOM 604 C C . GLN A 1 83 ? -14.287 24.438 17.804 1.00 58.34 83 GLN A C 1
ATOM 606 O O . GLN A 1 83 ? -13.783 25.143 16.941 1.00 58.34 83 GLN A O 1
ATOM 611 N N . ASP A 1 84 ? -14.748 24.910 18.954 1.00 56.78 84 ASP A N 1
ATOM 612 C CA . ASP A 1 84 ? -14.840 26.275 19.469 1.00 56.78 84 ASP A CA 1
ATOM 613 C C . ASP A 1 84 ? -13.534 26.784 20.131 1.00 56.78 84 ASP A C 1
ATOM 615 O O . ASP A 1 84 ? -13.547 27.756 20.881 1.00 56.78 84 ASP 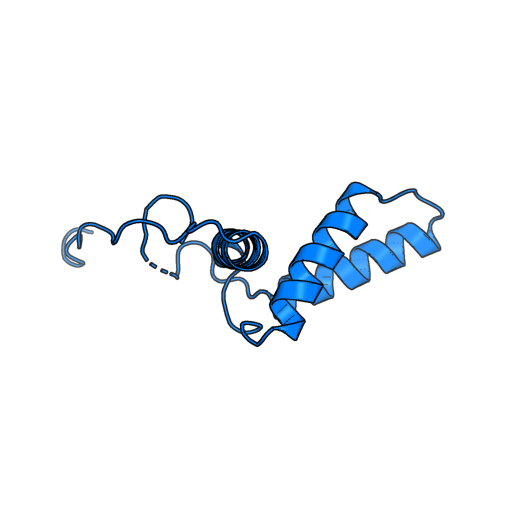A O 1
ATOM 619 N N . ALA A 1 85 ? -12.398 26.134 19.843 1.00 56.25 85 ALA A N 1
ATOM 620 C CA . ALA A 1 85 ? -11.079 26.413 20.425 1.00 56.25 85 ALA A CA 1
ATOM 621 C C . ALA A 1 85 ? -9.999 26.815 19.387 1.00 56.25 85 ALA A C 1
ATOM 623 O O . ALA A 1 85 ? -8.810 26.574 19.617 1.00 56.25 85 ALA A O 1
ATOM 624 N N . GLN A 1 86 ? -10.404 27.393 18.247 1.00 47.62 86 GLN A N 1
ATOM 625 C CA . GLN A 1 86 ? -9.537 27.962 17.196 1.00 47.62 86 GLN A CA 1
ATOM 626 C C . GLN A 1 86 ? -10.080 29.316 16.724 1.00 47.62 86 GLN A C 1
ATOM 628 O O . GLN A 1 86 ? -11.316 29.406 16.554 1.00 47.62 86 GLN A O 1
#

Sequence (86 aa):
WTLEGDRDAHKFTIANAFKDLTYLESMAGAAGIANPLGNATKNAFAGAFAAGPADQYVPMLATHIGKVNGVDLTPPKAPRVPQDAQ

Mean predicted aligned error: 6.17 Å

Solvent-accessible surface area (backbone atoms only — not comparable to full-atom values): 4971 Å² total; per-residue (Å²): 51,72,71,65,18,78,82,70,87,50,88,44,31,25,46,56,53,29,52,53,34,50,52,49,49,51,51,29,58,77,70,74,47,91,50,70,67,56,50,55,50,29,51,55,31,45,55,43,36,74,72,65,55,27,80,42,34,53,58,47,50,58,34,52,54,21,58,76,71,75,38,92,48,77,44,61,80,48,84,84,75,70,83,89,77,118

Secondary structure (DSSP, 8-state):
-TTTS-GGGG--BHHHHHHHHHHHHHHHHHTT---HHHHHHHHHHHHHHHTS-TTSBGGGHHHHHHHHTT----PPPPP---TT--

Foldseek 3Di:
DPAQQDAVPAQAFLLNLLVVLVVVVVVCVVVVHDDPPSVVVSVLSVQVCVVPRRNGHPVCSVCVVCVVVVHHPRHDHHDDDDPVPD

Nearest PDB structures (foldseek):
  6smy-assembly1_B  TM=9.393E-01  e=5.941E-03  Escherichia coli K-12
  6smy-assembly1_D  TM=9.389E-01  e=5.941E-03  Escherichia coli K-12
  6smz-assembly1_B  TM=9.392E-01  e=6.781E-03  Escherichia coli K-12
  3cky-assembly2_D  TM=8.624E-01  e=2.381E-02  unclassified
  3cky-assembly1_A  TM=8.494E-01  e=2.381E-02  unclassified

Radius of gyration: 15.7 Å; Cα contacts (8 Å, |Δi|>4): 89; chains: 1; bounding box: 29×39×42 Å